Protein 3ENU (pdb70)

Sequence (114 aa):
TIEVPVLTFVPVQVSAELENRGCWVKFFDKKNFQGDSLFLSGPATLPRLIGPFGYDWENKVRSVKVGPRANLTIFDNHNYRDEDKFLDAGANVANLSKEMGFFDNFRSMVLNCI

Structure (mmCIF, N/CA/C/O backbone):
data_3ENU
#
_entry.id   3ENU
#
_cell.length_a   46.257
_cell.length_b   80.903
_cell.length_c   32.137
_cell.angle_alpha   90.000
_cell.angle_beta   90.000
_cell.angle_gamma   90.000
#
_symmetry.space_group_name_H-M   'P 21 21 2'
#
loop_
_entity.id
_entity.type
_entity.pdbx_description
1 polymer 'Putative uncharacterized protein'
2 water water
#
loop_
_atom_site.group_PDB
_atom_site.id
_atom_site.type_symbol
_atom_site.label_atom_id
_atom_site.label_alt_id
_atom_site.label_comp_id
_atom_site.label_asym_id
_atom_site.label_entity_id
_atom_site.label_seq_id
_atom_site.pdbx_PDB_ins_code
_atom_site.Cartn_x
_atom_site.Cartn_y
_atom_site.Cartn_z
_atom_site.occupancy
_atom_site.B_iso_or_equiv
_atom_site.auth_seq_id
_atom_site.auth_comp_id
_atom_site.auth_asym_id
_atom_site.auth_atom_id
_atom_site.pdbx_PDB_model_num
ATOM 1 N N . THR A 1 1 ? -14.614 30.251 12.586 1.00 36.73 27 THR A N 1
ATOM 2 C CA . THR A 1 1 ? -14.871 31.221 11.481 1.00 36.45 27 THR A CA 1
ATOM 3 C C . THR A 1 1 ? -13.689 31.304 10.518 1.00 34.54 27 THR A C 1
ATOM 4 O O . THR A 1 1 ? -12.541 31.476 10.936 1.00 34.82 27 THR A O 1
ATOM 8 N N . ILE A 1 2 ? -13.981 31.175 9.229 1.00 31.44 28 ILE A N 1
ATOM 9 C CA . ILE A 1 2 ? -12.961 31.246 8.191 1.00 27.81 28 ILE A CA 1
ATOM 10 C C . ILE A 1 2 ? -13.509 32.065 7.024 1.00 25.60 28 ILE A C 1
ATOM 11 O O . ILE A 1 2 ? -14.583 31.774 6.497 1.00 26.13 28 ILE A O 1
ATOM 16 N N . GLU A 1 3 ? -12.769 33.093 6.625 1.00 21.48 29 GLU A N 1
ATOM 17 C CA . GLU A 1 3 ? -13.204 33.960 5.538 1.00 18.26 29 GLU A CA 1
ATOM 18 C C . GLU A 1 3 ? -12.085 34.207 4.532 1.00 14.71 29 GLU A C 1
ATOM 19 O O . GLU A 1 3 ? -10.966 33.727 4.704 1.00 12.08 29 GLU A O 1
ATOM 25 N N . VAL A 1 4 ? -12.397 34.951 3.476 1.00 10.98 30 VAL A N 1
ATOM 26 C CA . VAL A 1 4 ? -11.398 35.271 2.466 1.00 10.05 30 VAL A CA 1
ATOM 27 C C . VAL A 1 4 ? -10.385 36.191 3.141 1.00 8.73 30 VAL A C 1
ATOM 28 O O . VAL A 1 4 ? -10.763 37.153 3.811 1.00 10.18 30 VAL A O 1
ATOM 32 N N . PRO A 1 5 ? -9.085 35.900 2.986 1.00 8.42 31 PRO A N 1
ATOM 33 C CA . PRO A 1 5 ? -8.040 36.722 3.602 1.00 8.00 31 PRO A CA 1
ATOM 34 C C . PRO A 1 5 ? -7.822 38.074 2.926 1.00 7.58 31 PRO A C 1
ATOM 35 O O . PRO A 1 5 ? -8.352 38.335 1.848 1.00 7.68 31 PRO A O 1
ATOM 39 N N . VAL A 1 6 ? -7.031 38.921 3.578 1.00 4.95 32 VAL A N 1
ATOM 40 C CA . VAL A 1 6 ? -6.715 40.259 3.077 1.00 6.16 32 VAL A CA 1
ATOM 41 C C . VAL A 1 6 ? -5.261 40.304 2.622 1.00 5.47 32 VAL A C 1
ATOM 42 O O . VAL A 1 6 ? -4.366 39.936 3.380 1.00 6.34 32 VAL A O 1
ATOM 46 N N . LEU A 1 7 ? -5.024 40.753 1.390 1.00 5.08 33 LEU A N 1
ATOM 47 C CA . LEU A 1 7 ? -3.658 40.831 0.875 1.00 5.56 33 LEU A CA 1
ATOM 48 C C . LEU A 1 7 ? -2.973 42.018 1.533 1.00 6.07 33 LEU A C 1
ATOM 49 O O . LEU A 1 7 ? -3.488 43.134 1.501 1.00 3.85 33 LEU A O 1
ATOM 54 N N . THR A 1 8 ? -1.810 41.779 2.131 1.00 6.26 34 THR A N 1
ATOM 55 C CA . THR A 1 8 ? -1.096 42.844 2.822 1.00 8.43 34 THR A CA 1
ATOM 56 C C . THR A 1 8 ? 0.415 42.703 2.757 1.00 9.35 34 THR A C 1
ATOM 57 O O . THR A 1 8 ? 0.947 41.599 2.646 1.00 12.67 34 THR A O 1
ATOM 61 N N . PHE A 1 9 ? 1.101 43.834 2.839 1.00 6.71 35 PHE A N 1
ATOM 62 C CA . PHE A 1 9 ? 2.555 43.842 2.888 1.00 6.15 35 PHE A CA 1
ATOM 63 C C . PHE A 1 9 ? 2.810 44.162 4.355 1.00 7.57 35 PHE A C 1
ATOM 64 O O . PHE A 1 9 ? 2.292 45.156 4.862 1.00 6.94 35 PHE A O 1
ATOM 72 N N . VAL A 1 10 ? 3.576 43.322 5.042 1.00 6.30 36 VAL A N 1
ATOM 73 C CA . VAL A 1 10 ? 3.860 43.564 6.453 1.00 6.45 36 VAL A CA 1
ATOM 74 C C . VAL A 1 10 ? 5.355 43.528 6.727 1.00 5.96 36 VAL A C 1
ATOM 75 O O . VAL A 1 10 ? 6.124 42.953 5.955 1.00 6.59 36 VAL A O 1
ATOM 79 N N . PRO A 1 11 ? 5.792 44.160 7.826 1.00 6.64 37 PRO A N 1
ATOM 80 C CA . PRO A 1 11 ? 7.220 44.159 8.155 1.00 7.56 37 PRO A CA 1
ATOM 81 C C . PRO A 1 11 ? 7.660 42.729 8.442 1.00 7.20 37 PRO A C 1
ATOM 82 O O . PRO A 1 11 ? 6.850 41.900 8.857 1.00 7.00 37 PRO A O 1
ATOM 86 N N . VAL A 1 12 ? 8.938 42.442 8.225 1.00 6.67 38 VAL A N 1
ATOM 87 C CA . VAL A 1 12 ? 9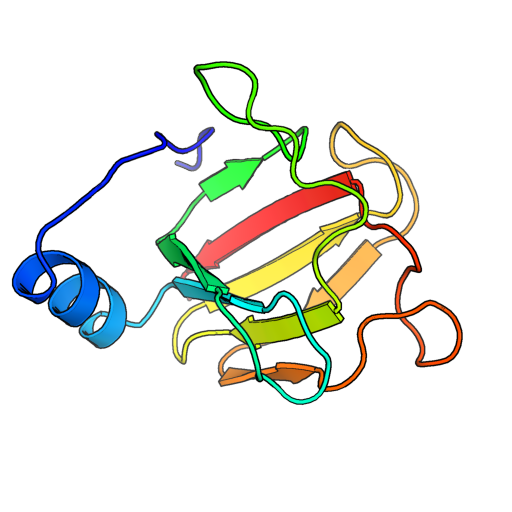.456 41.103 8.467 1.00 8.45 38 VAL A CA 1
ATOM 88 C C . VAL A 1 12 ? 9.191 40.635 9.896 1.00 8.35 38 VAL A C 1
ATOM 89 O O . VAL A 1 12 ? 9.024 39.440 10.136 1.00 9.25 38 VAL A O 1
ATOM 93 N N . GLN A 1 13 ? 9.145 41.571 10.842 1.00 9.37 39 GLN A N 1
ATOM 94 C CA . GLN A 1 13 ? 8.894 41.218 12.240 1.00 10.23 39 GLN A CA 1
ATOM 95 C C . GLN A 1 13 ? 7.501 40.620 12.400 1.00 11.06 39 GLN A C 1
ATOM 96 O O . GLN A 1 13 ? 7.294 39.692 13.187 1.00 10.42 39 GLN A O 1
ATOM 102 N N . VAL A 1 14 ? 6.545 41.161 11.651 1.00 9.32 40 VAL A N 1
ATOM 103 C CA . VAL A 1 14 ? 5.168 40.688 11.706 1.00 8.43 40 VAL A CA 1
ATOM 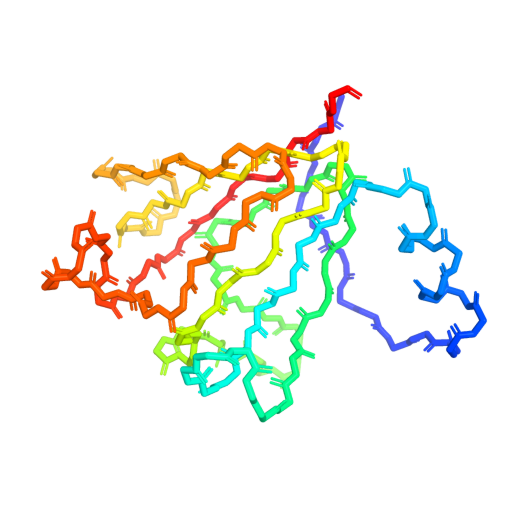104 C C . VAL A 1 14 ? 4.998 39.328 11.034 1.00 8.90 40 VAL A C 1
ATOM 105 O O . VAL A 1 14 ? 4.359 38.437 11.595 1.00 9.02 40 VAL A O 1
ATOM 109 N N . SER A 1 15 ? 5.562 39.161 9.838 1.00 8.30 41 SER A N 1
ATOM 110 C CA . SER A 1 15 ? 5.442 37.881 9.146 1.00 8.41 41 SER A CA 1
ATOM 111 C C . SER A 1 15 ? 6.210 36.801 9.905 1.00 8.04 41 SER A C 1
ATOM 112 O O . SER A 1 15 ? 5.799 35.642 9.928 1.00 7.17 41 SER A O 1
ATOM 115 N N . ALA A 1 16 ? 7.316 37.182 10.541 1.00 7.68 42 ALA A N 1
ATOM 116 C CA . ALA A 1 16 ? 8.108 36.224 11.310 1.00 7.14 42 ALA A CA 1
ATOM 117 C C . ALA A 1 16 ? 7.292 35.705 12.495 1.00 7.54 42 ALA A C 1
ATOM 118 O O . ALA A 1 16 ? 7.384 34.532 12.852 1.00 8.04 42 ALA A O 1
ATOM 120 N N . GLU A 1 17 ? 6.498 36.584 13.104 1.00 6.30 43 GLU A N 1
ATOM 121 C CA . GLU A 1 17 ? 5.672 36.198 14.246 1.00 7.09 43 GLU A CA 1
ATOM 122 C C . GLU A 1 17 ? 4.509 35.323 13.785 1.00 6.66 43 GLU A C 1
ATOM 123 O O . GLU A 1 17 ? 4.132 34.368 14.469 1.00 5.85 43 GLU A O 1
ATOM 129 N N . LEU A 1 18 ? 3.936 35.640 12.627 1.00 6.23 44 LEU A N 1
ATOM 130 C CA . LEU A 1 18 ? 2.841 34.823 12.123 1.00 6.90 44 LEU A CA 1
ATOM 131 C C . LEU A 1 18 ? 3.423 33.452 11.791 1.00 6.40 44 LEU A C 1
ATOM 132 O O . LEU A 1 18 ? 2.756 32.432 11.947 1.00 5.62 44 LEU A O 1
ATOM 137 N N . GLU A 1 19 ? 4.677 33.429 11.345 1.00 7.01 45 GLU A N 1
ATOM 138 C CA . GLU A 1 19 ? 5.324 32.161 11.018 1.00 8.80 45 GLU A CA 1
ATOM 139 C C . GLU A 1 19 ? 5.547 31.359 12.302 1.00 8.33 45 GLU A C 1
ATOM 140 O O . GLU A 1 19 ? 5.317 30.146 12.343 1.00 7.95 45 GLU A O 1
ATOM 146 N N . ASN A 1 20 ? 5.984 32.044 13.355 1.00 7.44 46 ASN A N 1
ATOM 147 C CA . ASN A 1 20 ? 6.225 31.388 14.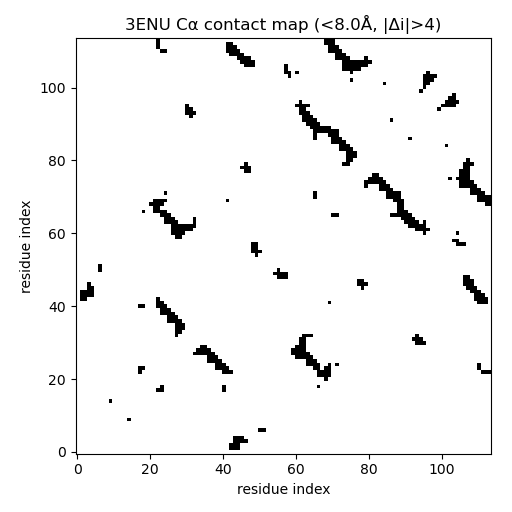634 1.00 7.73 46 ASN A CA 1
ATOM 148 C C . ASN A 1 20 ? 4.942 30.751 15.171 1.00 6.67 46 ASN A C 1
ATOM 149 O O . ASN A 1 20 ? 4.979 29.664 15.752 1.00 7.35 46 ASN A O 1
ATOM 154 N N . ARG A 1 21 ? 3.811 31.428 14.975 1.00 5.68 47 ARG A N 1
ATOM 155 C CA . ARG A 1 21 ? 2.528 30.912 15.452 1.00 6.90 47 ARG A CA 1
ATOM 156 C C . ARG A 1 21 ? 2.192 29.578 14.787 1.00 8.09 47 ARG A C 1
ATOM 157 O O . ARG A 1 21 ? 1.424 28.785 15.328 1.00 9.46 47 ARG A O 1
ATOM 165 N N . GLY A 1 22 ? 2.755 29.346 13.606 1.00 7.54 48 GLY A N 1
ATOM 166 C CA . GLY A 1 22 ? 2.576 28.068 12.938 1.00 6.70 48 GLY A CA 1
ATOM 167 C C . GLY A 1 22 ? 1.443 27.762 11.981 1.00 7.61 48 GLY A C 1
ATOM 168 O O . GLY A 1 22 ? 1.499 26.732 11.303 1.00 5.60 48 GLY A O 1
ATOM 169 N N . CYS A 1 23 ? 0.415 28.600 11.914 1.00 6.48 49 CYS A N 1
ATOM 170 C CA . CYS A 1 23 ? -0.671 28.315 10.984 1.00 5.82 49 CYS A CA 1
ATOM 171 C C . CYS A 1 23 ? -0.437 29.097 9.702 1.00 7.15 49 CYS A C 1
ATOM 172 O O . CYS A 1 23 ? -0.956 30.203 9.530 1.00 7.72 49 CYS A O 1
ATOM 175 N N . TRP A 1 24 ? 0.349 28.518 8.801 1.00 6.32 50 TRP A N 1
ATOM 176 C CA . TRP A 1 24 ? 0.671 29.189 7.550 1.00 6.66 50 TRP A CA 1
ATOM 177 C C . TRP A 1 24 ? 1.034 28.230 6.430 1.00 6.45 50 TRP A C 1
ATOM 178 O O . TRP A 1 24 ? 1.173 27.025 6.637 1.00 5.13 50 TRP A O 1
ATOM 189 N N . VAL A 1 25 ? 1.178 28.796 5.237 1.00 6.37 51 VAL A N 1
ATOM 190 C CA . VAL A 1 25 ? 1.591 28.053 4.056 1.00 6.51 51 VAL A CA 1
ATOM 191 C C . VAL A 1 25 ? 2.417 29.014 3.220 1.00 6.05 51 VAL A C 1
ATOM 192 O O . VAL A 1 25 ? 2.157 30.218 3.207 1.00 7.21 51 VAL A O 1
ATOM 196 N N . LYS A 1 26 ? 3.434 28.484 2.553 1.00 5.29 52 LYS A N 1
ATOM 197 C CA . LYS A 1 26 ? 4.274 29.292 1.683 1.00 4.85 52 LYS A CA 1
ATOM 198 C C . LYS A 1 26 ? 4.208 28.683 0.294 1.00 5.51 52 LYS A C 1
ATOM 199 O O . LYS A 1 26 ? 4.399 27.477 0.129 1.00 5.00 52 LYS A O 1
ATOM 205 N N . PHE A 1 27 ? 3.910 29.516 -0.697 1.00 5.20 53 PHE A N 1
ATOM 206 C CA . PHE A 1 27 ? 3.818 29.065 -2.079 1.00 5.06 53 PHE A CA 1
ATOM 207 C C . PHE A 1 27 ? 5.024 29.624 -2.823 1.00 5.26 53 PHE A C 1
ATOM 208 O O . PHE A 1 27 ? 5.221 30.836 -2.869 1.00 6.09 53 PHE A O 1
ATOM 216 N N . PHE A 1 28 ? 5.834 28.740 -3.393 1.00 7.16 54 PHE A N 1
ATOM 217 C CA . PHE A 1 28 ? 7.027 29.167 -4.108 1.00 6.02 54 PHE A CA 1
ATOM 218 C C . PHE A 1 28 ? 6.862 29.185 -5.613 1.00 7.60 54 PHE A C 1
ATOM 219 O O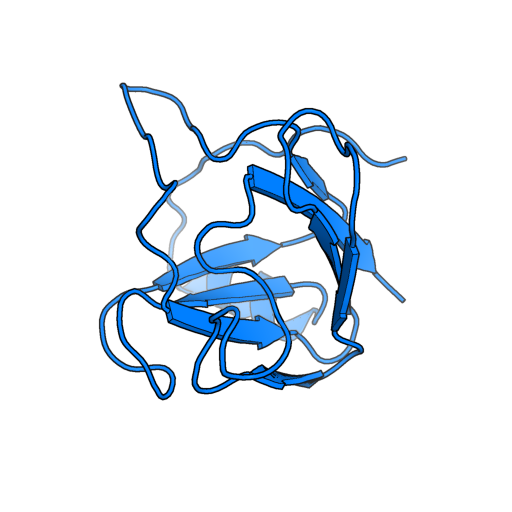 . PHE A 1 28 ? 6.164 28.352 -6.191 1.00 6.53 54 PHE A O 1
ATOM 227 N N . ASP A 1 29 ? 7.541 30.141 -6.232 1.00 8.12 55 ASP A N 1
ATOM 228 C CA . ASP A 1 29 ? 7.509 30.346 -7.668 1.00 9.93 55 ASP A CA 1
ATOM 229 C C . ASP A 1 29 ? 8.267 29.264 -8.439 1.00 9.91 55 ASP A C 1
ATOM 230 O O . ASP A 1 29 ? 7.966 28.997 -9.598 1.00 9.95 55 ASP A O 1
ATOM 235 N N . LYS A 1 30 ? 9.245 28.635 -7.795 1.00 8.44 56 LYS A N 1
ATOM 236 C CA . LYS A 1 30 ? 10.027 27.594 -8.454 1.00 9.60 56 LYS A CA 1
ATOM 237 C C . LYS A 1 30 ? 9.960 26.288 -7.677 1.00 8.80 56 LYS A C 1
ATOM 238 O O . LYS A 1 30 ? 9.545 26.265 -6.520 1.00 7.98 56 LYS A O 1
ATOM 244 N N . LYS A 1 31 ? 10.361 25.196 -8.317 1.00 7.42 57 LYS A N 1
ATOM 245 C CA . LYS A 1 31 ? 10.353 23.898 -7.655 1.00 8.31 57 LYS A CA 1
ATOM 246 C C . LYS A 1 31 ? 11.383 23.871 -6.528 1.00 7.66 57 LYS A C 1
ATOM 247 O O . LYS A 1 31 ? 12.287 24.709 -6.470 1.00 7.42 57 LYS A O 1
ATOM 253 N N . ASN A 1 32 ? 11.228 22.909 -5.627 1.00 7.36 58 ASN A N 1
ATOM 254 C CA . ASN A 1 32 ? 12.136 22.741 -4.500 1.00 8.48 58 ASN A CA 1
ATOM 255 C C . ASN A 1 32 ? 12.268 23.943 -3.573 1.00 6.78 58 ASN A C 1
ATOM 256 O O . ASN A 1 32 ? 13.336 24.200 -3.014 1.00 7.54 58 ASN A O 1
ATOM 261 N N . PHE A 1 33 ? 11.170 24.671 -3.412 1.00 6.90 59 PHE A N 1
ATOM 262 C CA . PHE A 1 33 ? 11.122 25.816 -2.511 1.00 6.40 59 PHE A CA 1
ATOM 263 C C . PHE A 1 33 ? 12.122 26.920 -2.822 1.00 7.88 59 PHE A C 1
ATOM 264 O O . PHE A 1 33 ? 12.612 27.606 -1.921 1.00 8.44 59 PHE A O 1
ATOM 272 N N . GLN A 1 34 ? 12.412 27.091 -4.107 1.00 7.53 60 GLN A N 1
ATOM 273 C CA . GLN A 1 34 ? 13.333 28.125 -4.552 1.00 10.10 60 GLN A CA 1
ATOM 274 C C . GLN A 1 34 ? 12.533 29.292 -5.117 1.00 11.08 60 GLN A C 1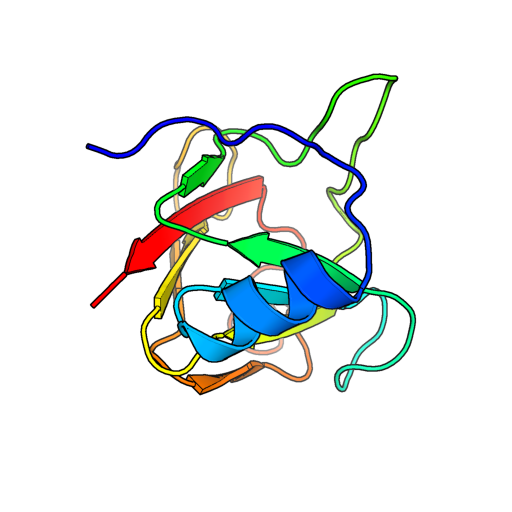
ATOM 275 O O . GLN A 1 34 ? 11.321 29.188 -5.304 1.00 11.10 60 GLN A O 1
ATOM 281 N N . GLY A 1 35 ? 13.212 30.401 -5.386 1.00 11.80 61 GLY A N 1
ATOM 282 C CA . GLY A 1 35 ? 12.532 31.565 -5.926 1.00 13.10 61 GLY A CA 1
ATOM 283 C C . GLY A 1 35 ? 11.784 32.313 -4.841 1.00 13.31 61 GLY A C 1
ATOM 284 O O . GLY A 1 35 ? 11.934 32.003 -3.660 1.00 13.43 61 GLY A O 1
ATOM 285 N N . ASP A 1 36 ? 10.978 33.297 -5.230 1.00 13.35 62 ASP A N 1
ATOM 286 C CA . ASP A 1 36 ? 10.220 34.074 -4.255 1.00 13.58 62 ASP A CA 1
ATOM 287 C C . ASP A 1 36 ? 8.984 33.304 -3.811 1.00 10.82 62 ASP A C 1
ATOM 288 O O . ASP A 1 36 ? 8.602 32.322 -4.443 1.00 11.97 62 ASP A O 1
ATOM 293 N N . SER A 1 37 ? 8.363 33.734 -2.719 1.00 11.08 63 SER A N 1
ATOM 294 C CA . SER A 1 37 ? 7.185 33.031 -2.226 1.00 8.05 63 SER A CA 1
ATOM 295 C C . SER A 1 37 ? 6.117 33.940 -1.643 1.00 7.79 63 SER A C 1
ATOM 296 O O . SER A 1 37 ? 6.414 35.023 -1.132 1.00 8.06 63 SER A O 1
ATOM 299 N N . LEU A 1 38 ? 4.871 33.486 -1.741 1.00 6.21 64 LEU A N 1
ATOM 300 C CA . LEU A 1 38 ? 3.724 34.200 -1.193 1.00 5.98 64 LEU A CA 1
ATOM 301 C C . LEU A 1 38 ? 3.460 33.528 0.145 1.00 6.58 64 LEU A C 1
ATOM 302 O O . LEU A 1 38 ? 3.454 32.296 0.236 1.00 5.97 64 LEU A O 1
ATOM 307 N N . PHE A 1 39 ? 3.246 34.334 1.178 1.00 5.88 65 PHE A N 1
ATOM 308 C CA . PHE A 1 39 ? 3.006 33.821 2.520 1.00 7.27 65 PHE A CA 1
ATOM 309 C C . PHE A 1 39 ? 1.551 34.027 2.907 1.00 6.35 65 PHE A C 1
ATOM 310 O O . PHE A 1 39 ? 0.996 35.110 2.704 1.00 6.63 65 PHE A O 1
ATOM 318 N N . LEU A 1 40 ? 0.927 32.979 3.439 1.00 5.97 66 LEU A N 1
ATOM 319 C CA . LEU A 1 40 ? -0.461 33.064 3.870 1.00 5.74 66 LEU A CA 1
ATOM 320 C C . LEU A 1 40 ? -0.587 32.521 5.284 1.00 6.77 66 LEU A C 1
ATOM 321 O O . LEU A 1 40 ? -0.081 31.441 5.586 1.00 8.00 66 LEU A O 1
ATOM 326 N N . SER A 1 41 ? -1.252 33.281 6.148 1.00 6.46 67 SER A N 1
ATOM 327 C CA . SER A 1 41 ? -1.462 32.870 7.530 1.00 6.57 67 SER A CA 1
ATOM 328 C C . SER A 1 41 ? -2.954 32.576 7.664 1.00 6.74 67 SER A C 1
ATOM 329 O O . SER A 1 41 ? -3.782 33.282 7.083 1.00 5.67 67 SER A O 1
ATOM 332 N N . GLY A 1 42 ? -3.301 31.546 8.430 1.00 6.86 68 GLY A N 1
ATOM 333 C CA . GLY A 1 42 ? -4.700 31.182 8.548 1.00 8.09 68 GLY A CA 1
ATOM 334 C C . GLY A 1 42 ? -5.417 31.404 9.864 1.00 8.92 68 GLY A C 1
ATOM 335 O O . GLY A 1 42 ? -4.864 31.982 10.802 1.00 7.59 68 GLY A O 1
ATOM 336 N N . PRO A 1 43 ? -6.668 30.926 9.961 1.00 8.72 69 PRO A N 1
ATOM 337 C CA . PRO A 1 43 ? -7.354 30.217 8.875 1.00 8.99 69 PRO A CA 1
ATOM 338 C C . PRO A 1 43 ? -7.786 31.155 7.756 1.00 9.57 69 PRO A C 1
ATOM 339 O O . PRO A 1 43 ? -7.994 32.346 7.982 1.00 9.87 69 PRO A O 1
ATOM 343 N N . ALA A 1 44 ? -7.922 30.618 6.548 1.00 8.54 70 ALA A N 1
ATOM 344 C CA . ALA A 1 44 ? -8.329 31.430 5.411 1.00 8.78 70 ALA A CA 1
ATOM 345 C C . ALA A 1 44 ? -8.842 30.568 4.272 1.00 8.39 70 ALA A C 1
ATOM 346 O O . ALA A 1 44 ? -8.431 29.420 4.111 1.00 9.61 70 ALA A O 1
ATOM 348 N N . THR A 1 45 ? -9.742 31.130 3.476 1.00 8.18 71 THR A N 1
ATOM 349 C CA . THR A 1 45 ? -10.292 30.402 2.347 1.00 8.47 71 THR A CA 1
ATOM 350 C C . THR A 1 45 ? -10.263 31.311 1.119 1.00 8.30 71 THR A C 1
ATOM 351 O O . THR A 1 45 ? -10.642 32.479 1.195 1.00 7.58 71 THR A O 1
ATOM 355 N N . LEU A 1 46 ? -9.782 30.773 0.001 1.00 7.09 72 LEU A N 1
ATOM 356 C CA . LEU A 1 46 ? -9.679 31.524 -1.249 1.00 6.92 72 LEU A CA 1
ATOM 357 C C . LEU A 1 46 ? -10.367 30.799 -2.401 1.00 6.84 72 LEU A C 1
ATOM 358 O O . LEU A 1 46 ? -9.910 29.742 -2.839 1.00 5.79 72 LEU A O 1
ATOM 363 N N . PRO A 1 47 ? -11.476 31.363 -2.908 1.00 7.39 73 PRO A N 1
ATOM 364 C CA . PRO A 1 47 ? -12.238 30.778 -4.017 1.00 7.91 73 PRO A CA 1
ATOM 365 C C . PRO A 1 47 ? -11.551 30.980 -5.368 1.00 7.41 73 PRO A C 1
ATOM 366 O O . PRO A 1 47 ? -11.884 30.316 -6.351 1.00 6.68 73 PRO A O 1
ATOM 370 N N . ARG A 1 48 ? -10.603 31.914 -5.402 1.00 8.68 74 ARG A N 1
ATOM 371 C CA . ARG A 1 48 ? -9.825 32.222 -6.601 1.00 8.53 74 ARG A CA 1
ATOM 372 C C . ARG A 1 48 ? -8.447 32.710 -6.172 1.00 8.00 74 ARG A C 1
ATOM 373 O O . ARG A 1 48 ? -8.310 33.386 -5.153 1.00 6.41 74 ARG A O 1
ATOM 381 N N . LEU A 1 49 ? -7.430 32.364 -6.953 1.00 6.17 75 LEU A N 1
ATOM 382 C CA . LEU A 1 49 ? -6.063 32.767 -6.653 1.00 6.26 75 LEU A CA 1
ATOM 383 C C . LEU A 1 49 ? -5.796 34.165 -7.207 1.00 6.57 75 LEU A C 1
ATOM 384 O O . LEU A 1 49 ? -5.030 34.336 -8.156 1.00 6.23 75 LEU A O 1
ATOM 389 N N . ILE A 1 50 ? -6.432 35.164 -6.604 1.00 6.09 76 ILE A N 1
ATOM 390 C CA . ILE A 1 50 ? -6.277 36.541 -7.049 1.00 5.72 76 ILE A CA 1
ATOM 391 C C . ILE A 1 50 ? -6.092 37.479 -5.865 1.00 6.31 76 ILE A C 1
ATOM 392 O O . ILE A 1 50 ? -6.145 37.058 -4.709 1.00 7.34 76 ILE A O 1
ATOM 397 N N . GLY A 1 51 ? -5.879 38.754 -6.166 1.00 4.60 77 GLY A N 1
ATOM 398 C CA . GLY A 1 51 ? -5.694 39.743 -5.124 1.00 5.33 77 GLY A CA 1
ATOM 399 C C . GLY A 1 51 ? -5.929 41.135 -5.671 1.00 5.81 77 GLY A C 1
ATOM 400 O O . GLY A 1 51 ? -6.072 41.304 -6.880 1.00 3.57 77 GLY A O 1
ATOM 401 N N . PRO A 1 52 ? -5.973 42.160 -4.809 1.00 6.80 78 PRO A N 1
ATOM 402 C CA . PRO A 1 52 ? -6.199 43.526 -5.288 1.00 6.65 78 PRO A CA 1
ATOM 403 C C . PRO A 1 52 ? -5.108 44.031 -6.229 1.00 8.01 78 PRO A C 1
ATOM 404 O O . PRO A 1 52 ? -4.007 43.477 -6.287 1.00 5.99 78 PRO A O 1
ATOM 408 N N . PHE A 1 53 ? -5.423 45.087 -6.969 1.00 7.41 79 PHE A N 1
ATOM 409 C CA . PHE A 1 53 ? -4.471 45.667 -7.905 1.00 8.77 79 PHE A CA 1
ATOM 410 C C . PHE A 1 53 ? -4.063 44.738 -9.033 1.00 7.98 79 PHE A C 1
ATOM 411 O O . PHE A 1 53 ? -2.917 44.779 -9.482 1.00 8.97 79 PHE A O 1
ATOM 419 N N . GLY A 1 54 ? -4.994 43.898 -9.475 1.00 7.16 80 GLY A N 1
ATOM 420 C CA . GLY A 1 54 ? -4.722 42.993 -10.581 1.00 6.86 80 GLY A CA 1
ATOM 421 C C . GLY A 1 54 ? -3.861 41.772 -10.317 1.00 6.74 80 GLY A C 1
ATOM 422 O O . GLY A 1 54 ? -3.322 41.182 -11.251 1.00 6.87 80 GLY A O 1
ATOM 423 N N . TYR A 1 55 ? -3.727 41.384 -9.056 1.00 6.09 81 TYR A N 1
ATOM 424 C CA . TYR A 1 55 ? -2.922 40.220 -8.709 1.00 4.49 81 TYR A CA 1
ATOM 425 C C . TYR A 1 55 ? -3.651 38.969 -9.171 1.00 5.39 81 TYR A C 1
ATOM 426 O O . TYR A 1 55 ? -4.810 38.752 -8.814 1.00 6.06 81 TYR A O 1
ATOM 435 N N . ASP A 1 56 ? -2.976 38.161 -9.980 1.00 6.81 82 ASP A N 1
ATOM 436 C CA . ASP A 1 56 ? -3.534 36.904 -10.464 1.00 6.98 82 ASP A CA 1
ATOM 437 C C . ASP A 1 56 ? -2.379 35.922 -10.352 1.00 6.38 82 ASP A C 1
ATOM 438 O O . ASP A 1 56 ? -1.437 35.976 -11.146 1.00 7.26 82 ASP A O 1
ATOM 443 N N . TRP A 1 57 ? -2.435 35.044 -9.358 1.00 6.03 83 TRP A N 1
ATOM 444 C CA . TRP A 1 57 ? -1.354 34.094 -9.176 1.00 5.30 83 TRP A CA 1
ATOM 445 C C . TRP A 1 57 ? -1.666 32.639 -9.498 1.00 6.98 83 TRP A C 1
ATOM 446 O O . TRP A 1 57 ? -1.144 31.725 -8.858 1.00 6.79 83 TRP A O 1
ATOM 457 N N . GLU A 1 58 ? -2.529 32.425 -10.487 1.00 7.32 84 GLU A N 1
ATOM 458 C CA . GLU A 1 58 ? -2.808 31.071 -10.946 1.00 6.71 84 GLU A CA 1
ATOM 459 C C . GLU A 1 58 ? -1.590 30.799 -11.827 1.00 6.93 84 GLU A C 1
ATOM 460 O O . GLU A 1 58 ? -0.906 31.740 -12.231 1.00 8.40 84 GLU A O 1
ATOM 466 N N . ASN A 1 59 ? -1.312 29.531 -12.118 1.00 6.78 85 ASN A N 1
ATOM 467 C CA . ASN A 1 59 ? -0.180 29.166 -12.973 1.00 7.16 85 ASN A CA 1
ATOM 468 C C . ASN A 1 59 ? 1.183 29.661 -12.487 1.00 7.65 85 ASN A C 1
ATOM 469 O O . ASN A 1 59 ? 2.100 29.857 -13.291 1.00 6.15 85 ASN A O 1
ATOM 474 N N . LYS A 1 60 ? 1.333 29.851 -11.179 1.00 6.63 86 LYS A N 1
ATOM 475 C CA . LYS A 1 60 ? 2.602 30.329 -10.641 1.00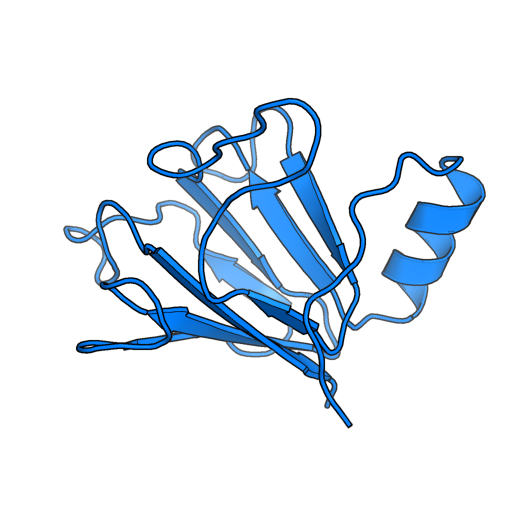 6.63 86 LYS A CA 1
ATOM 476 C C . LYS A 1 60 ? 3.248 29.404 -9.610 1.00 7.50 86 LYS A C 1
ATOM 477 O O . LYS A 1 60 ? 4.462 29.220 -9.614 1.00 7.57 86 LYS A O 1
ATOM 483 N N . VAL A 1 61 ? 2.441 28.823 -8.729 1.00 6.52 87 VAL A N 1
ATOM 484 C CA . VAL A 1 61 ? 2.968 27.959 -7.673 1.00 4.94 87 VAL A CA 1
ATOM 485 C C . VAL A 1 61 ? 3.560 26.635 -8.160 1.00 5.99 87 VAL A C 1
ATOM 486 O O . VAL A 1 61 ? 2.875 25.831 -8.790 1.00 7.86 87 VAL A O 1
ATOM 490 N N . ARG A 1 62 ? 4.835 26.411 -7.846 1.00 6.84 88 ARG A N 1
ATOM 491 C CA . ARG A 1 62 ? 5.527 25.190 -8.253 1.00 7.81 88 ARG A CA 1
ATOM 492 C C . ARG A 1 62 ? 5.933 24.296 -7.074 1.00 6.26 88 ARG A C 1
ATOM 493 O O . ARG A 1 62 ? 6.216 23.116 -7.262 1.00 6.19 88 ARG A O 1
ATOM 501 N N . SER A 1 63 ? 5.978 24.860 -5.868 1.00 6.79 89 SER A N 1
ATOM 502 C CA . SER A 1 63 ? 6.310 24.083 -4.672 1.00 5.51 89 SER A CA 1
ATOM 503 C C . SER A 1 63 ? 5.582 24.681 -3.468 1.00 5.91 89 SER A C 1
ATOM 504 O O . SER A 1 63 ? 5.285 25.874 -3.445 1.00 6.79 89 SER A O 1
ATOM 507 N N . VAL A 1 64 ? 5.288 23.851 -2.472 1.00 5.54 90 VAL A N 1
ATOM 508 C CA . VAL A 1 64 ? 4.531 24.308 -1.306 1.00 6.09 90 VAL A CA 1
ATOM 509 C C . VAL A 1 64 ? 5.081 23.831 0.033 1.00 5.73 90 VAL A C 1
ATOM 510 O O . VAL A 1 64 ? 5.532 22.696 0.159 1.00 4.84 90 VAL A O 1
ATOM 514 N N . LYS A 1 65 ? 5.036 24.710 1.030 1.00 4.35 91 LYS A N 1
ATOM 515 C CA . LYS A 1 65 ? 5.465 24.375 2.383 1.00 6.70 91 LYS A CA 1
ATOM 516 C C . LYS A 1 65 ? 4.292 24.704 3.304 1.00 7.13 91 LYS A C 1
ATOM 517 O O . LYS A 1 65 ? 3.737 25.800 3.236 1.00 8.22 91 LYS A O 1
ATOM 523 N N . VAL A 1 66 ? 3.909 23.752 4.151 1.00 7.33 92 VAL A N 1
ATOM 524 C CA . VAL A 1 66 ? 2.809 23.957 5.091 1.00 7.46 92 VAL A CA 1
ATOM 525 C C . VAL A 1 66 ? 3.368 24.072 6.508 1.00 8.07 92 VAL A C 1
ATOM 526 O O . VAL A 1 66 ? 4.267 23.321 6.889 1.00 8.04 92 VAL A O 1
ATOM 530 N N . GLY A 1 67 ? 2.836 25.023 7.274 1.00 6.04 93 GLY A N 1
ATOM 531 C CA . GLY A 1 67 ? 3.291 25.240 8.636 1.00 6.90 93 GLY A CA 1
ATOM 532 C C . GLY A 1 67 ? 2.987 24.090 9.578 1.00 6.59 93 GLY A C 1
ATOM 533 O O . GLY A 1 67 ? 2.137 23.257 9.282 1.00 5.83 93 GLY A O 1
ATOM 534 N N . PRO A 1 68 ? 3.660 24.034 10.738 1.00 6.57 94 PRO A N 1
ATOM 535 C CA . PRO A 1 68 ? 3.486 22.983 11.745 1.00 7.64 94 PRO A CA 1
ATOM 536 C C . PRO A 1 68 ? 2.099 22.893 12.379 1.00 7.84 94 PRO A C 1
ATOM 537 O O . PRO A 1 68 ? 1.754 21.872 12.976 1.00 7.67 94 PRO A O 1
ATOM 541 N N . ARG A 1 69 ? 1.308 23.955 12.268 1.00 6.42 95 ARG A N 1
ATOM 542 C CA . ARG A 1 69 ? -0.032 23.936 12.837 1.00 7.60 95 ARG A CA 1
ATOM 543 C C . ARG A 1 69 ? -1.114 24.307 11.832 1.00 7.19 95 ARG A C 1
ATOM 544 O O . ARG A 1 69 ? -2.116 24.940 12.172 1.00 8.18 95 ARG A O 1
ATOM 552 N N . ALA A 1 70 ? -0.910 23.891 10.588 1.00 7.80 96 ALA A N 1
ATOM 553 C CA . ALA A 1 70 ? -1.872 24.159 9.534 1.00 7.84 96 ALA A CA 1
ATOM 554 C C . ALA A 1 70 ? -2.128 22.914 8.692 1.00 8.91 96 ALA A C 1
ATOM 555 O O . ALA A 1 70 ? -1.344 21.966 8.701 1.00 7.28 96 ALA A O 1
ATOM 557 N N . ASN A 1 71 ? -3.252 22.934 7.985 1.00 9.48 97 ASN A N 1
ATOM 558 C CA . ASN A 1 71 ? -3.656 21.874 7.075 1.00 10.95 97 ASN A CA 1
ATOM 559 C C . ASN A 1 71 ? -4.069 22.624 5.822 1.00 9.93 97 ASN A C 1
ATOM 560 O O . ASN A 1 71 ? -4.749 23.646 5.910 1.00 11.54 97 ASN A O 1
ATOM 565 N N . LEU A 1 72 ? -3.662 22.125 4.662 1.00 8.81 98 LEU A N 1
ATOM 566 C CA . LEU A 1 72 ? -4.001 22.777 3.404 1.00 7.75 98 LEU A CA 1
ATOM 567 C C . LEU A 1 72 ? -4.704 21.845 2.432 1.00 6.17 98 LEU A C 1
ATOM 568 O O . LEU A 1 72 ? -4.251 20.725 2.199 1.00 5.60 98 LEU A O 1
ATOM 573 N N . THR A 1 73 ? -5.818 22.312 1.879 1.00 6.85 99 THR A N 1
ATOM 574 C CA . THR A 1 73 ? -6.542 21.550 0.873 1.00 5.80 99 THR A CA 1
ATOM 575 C C . THR A 1 73 ? -6.608 22.429 -0.370 1.00 5.80 99 THR A C 1
ATOM 576 O O . THR A 1 73 ? -7.057 23.575 -0.306 1.00 6.52 99 THR A O 1
ATOM 580 N N . ILE A 1 74 ? -6.138 21.908 -1.495 1.00 5.94 100 ILE A N 1
ATOM 581 C CA . ILE A 1 74 ? -6.192 22.665 -2.735 1.00 5.20 100 ILE A CA 1
ATOM 582 C C . ILE A 1 74 ? -7.192 21.981 -3.655 1.00 6.03 100 ILE A C 1
ATOM 583 O O . ILE A 1 74 ? -7.360 20.760 -3.601 1.00 5.56 100 ILE A O 1
ATOM 588 N N . PHE A 1 75 ? -7.878 22.772 -4.476 1.00 6.29 101 PHE A N 1
ATOM 589 C CA . PHE A 1 75 ? -8.860 22.228 -5.403 1.00 6.21 101 PHE A CA 1
ATOM 590 C C . PHE A 1 75 ? -8.447 22.503 -6.837 1.00 6.36 101 PHE A C 1
ATOM 591 O O . PHE A 1 75 ? -7.824 23.521 -7.131 1.00 7.05 101 PHE A O 1
ATOM 599 N N . ASP A 1 76 ? -8.811 21.587 -7.726 1.00 7.10 102 ASP A N 1
ATOM 600 C CA . ASP A 1 76 ? -8.466 21.687 -9.138 1.00 9.00 102 ASP A CA 1
ATOM 601 C C . ASP A 1 76 ? -9.166 22.848 -9.846 1.00 9.94 102 ASP A C 1
ATOM 602 O O . ASP A 1 76 ? -8.580 23.500 -10.712 1.00 10.34 102 ASP A O 1
ATOM 607 N N . ASN A 1 77 ? -10.416 23.105 -9.471 1.00 9.48 103 ASN A N 1
ATOM 608 C CA . ASN A 1 77 ? -11.217 24.165 -10.082 1.00 10.58 103 ASN A CA 1
ATOM 609 C C . ASN A 1 77 ? -11.415 25.311 -9.085 1.00 10.08 103 ASN A C 1
ATOM 610 O O . ASN A 1 77 ? -11.069 25.180 -7.914 1.00 10.11 103 ASN A O 1
ATOM 615 N N . HIS A 1 78 ? -11.963 26.435 -9.541 1.00 9.53 104 HIS A N 1
ATOM 616 C CA . HIS A 1 78 ? -12.187 27.562 -8.637 1.00 10.36 104 HIS A CA 1
ATOM 617 C C . HIS A 1 78 ? -13.461 27.335 -7.826 1.00 9.67 104 HIS A C 1
ATOM 618 O O . HIS A 1 78 ? -14.229 26.414 -8.106 1.00 10.07 104 HIS A O 1
ATOM 625 N N . ASN A 1 79 ? -13.667 28.171 -6.815 1.00 8.43 105 ASN A N 1
ATOM 626 C CA . ASN A 1 79 ? -14.829 28.070 -5.934 1.00 8.96 105 ASN A CA 1
ATOM 627 C C . ASN A 1 79 ? -14.926 26.711 -5.236 1.00 8.07 105 ASN A C 1
ATOM 628 O O . ASN A 1 79 ? -16.019 26.182 -5.023 1.00 5.62 105 ASN A O 1
ATOM 633 N N . TYR A 1 80 ? -13.767 26.162 -4.881 1.00 7.77 106 TYR A N 1
ATOM 634 C CA . TYR A 1 80 ? -13.671 24.888 -4.169 1.00 7.67 106 TYR A CA 1
ATOM 635 C C . TYR A 1 80 ? -14.355 23.744 -4.893 1.00 8.66 106 TYR A C 1
ATOM 636 O O . TYR A 1 80 ? -15.007 22.906 -4.267 1.00 9.03 106 TYR A O 1
ATOM 645 N N . ARG A 1 81 ? -14.188 23.689 -6.209 1.00 9.41 107 ARG A N 1
ATOM 646 C CA . ARG A 1 81 ? -14.831 22.650 -6.992 1.00 10.28 107 ARG A CA 1
ATOM 647 C C . ARG A 1 81 ? -13.937 21.533 -7.514 1.00 10.57 107 ARG A C 1
ATOM 648 O O . ARG A 1 81 ? -12.732 21.706 -7.715 1.00 9.04 107 ARG A O 1
ATOM 656 N N . ASP A 1 82 ? -14.570 20.382 -7.720 1.00 9.00 108 ASP A N 1
ATOM 657 C CA . ASP A 1 82 ? -13.942 19.184 -8.254 1.00 9.28 108 ASP A CA 1
ATOM 658 C C . ASP A 1 82 ? -12.879 18.495 -7.395 1.00 8.51 108 ASP A C 1
ATOM 659 O O . ASP A 1 82 ? -13.010 18.431 -6.173 1.00 9.40 108 ASP A O 1
ATOM 664 N N . GLU A 1 83 ? -11.837 17.962 -8.028 1.00 8.49 109 GLU A N 1
ATOM 665 C CA . GLU A 1 83 ? -10.794 17.237 -7.301 1.00 7.94 109 GLU A CA 1
ATOM 666 C C . GLU A 1 83 ? -10.032 18.038 -6.253 1.00 7.83 109 GLU A C 1
ATOM 667 O O . GLU A 1 83 ? -9.833 19.241 -6.395 1.00 6.67 109 GLU A O 1
ATOM 673 N N . ASP A 1 84 ? -9.600 17.351 -5.198 1.00 6.24 110 ASP A N 1
ATOM 674 C CA . ASP A 1 84 ? -8.857 17.999 -4.124 1.00 6.43 110 ASP A CA 1
ATOM 675 C C . ASP A 1 84 ? -7.589 17.234 -3.772 1.00 7.67 110 ASP A C 1
ATOM 676 O O . ASP A 1 84 ? -7.436 16.061 -4.117 1.00 6.49 110 ASP A O 1
ATOM 681 N N . LYS A 1 85 ? -6.688 17.916 -3.072 1.00 5.92 111 LYS A N 1
ATOM 682 C CA . LYS A 1 85 ? -5.439 17.331 -2.598 1.00 7.37 111 LYS A CA 1
ATOM 683 C C . LYS A 1 85 ? -5.243 17.894 -1.199 1.00 6.91 111 LYS A C 1
ATOM 684 O O . LYS A 1 85 ? -5.475 19.081 -0.959 1.00 6.17 111 LYS A O 1
ATOM 690 N N . PHE A 1 86 ? -4.823 17.036 -0.277 1.00 7.31 112 PHE A N 1
ATOM 691 C CA . PHE A 1 86 ? -4.626 17.437 1.110 1.00 8.03 112 PHE A CA 1
ATOM 692 C C . PHE A 1 86 ? -3.151 17.410 1.505 1.00 8.26 112 PHE A C 1
ATOM 693 O O . PHE A 1 86 ? -2.452 16.430 1.252 1.00 7.89 112 PHE A O 1
ATOM 701 N N . LEU A 1 87 ? -2.680 18.501 2.102 1.00 9.02 113 LEU A N 1
ATOM 702 C CA . LEU A 1 87 ? -1.298 18.596 2.565 1.00 8.89 113 LEU A CA 1
ATOM 703 C C . LEU A 1 87 ? -1.372 18.826 4.069 1.00 8.69 113 LEU A C 1
ATOM 704 O O . LEU A 1 87 ? -1.852 19.868 4.516 1.00 9.97 113 LEU A O 1
ATOM 709 N N . ASP A 1 88 ? -0.906 17.848 4.843 1.00 7.42 114 ASP A N 1
ATOM 710 C CA . ASP A 1 88 ? -0.957 17.922 6.303 1.00 9.54 114 ASP A CA 1
ATOM 711 C C . ASP A 1 88 ? 0.085 18.859 6.911 1.00 8.26 114 ASP A C 1
ATOM 712 O O . ASP A 1 88 ? 0.912 19.431 6.206 1.00 8.40 114 ASP A O 1
ATOM 717 N N . ALA A 1 89 ? 0.039 19.002 8.232 1.00 8.03 115 ALA A N 1
ATOM 718 C CA . ALA A 1 89 ? 0.958 19.882 8.951 1.00 7.60 115 ALA A CA 1
ATOM 719 C C . ALA A 1 89 ? 2.425 19.602 8.647 1.00 6.75 115 ALA A C 1
ATOM 720 O O . ALA A 1 89 ? 2.861 18.449 8.641 1.00 7.19 115 ALA A O 1
ATOM 722 N N . GLY A 1 90 ? 3.174 20.674 8.398 1.00 6.28 116 GLY A N 1
ATOM 723 C CA . GLY A 1 90 ? 4.596 20.567 8.112 1.00 5.95 116 GLY A CA 1
ATOM 724 C C . GLY A 1 90 ? 4.948 20.019 6.746 1.00 6.80 116 GLY A C 1
ATOM 725 O O . GLY A 1 90 ? 6.124 19.965 6.378 1.00 7.59 116 GLY A O 1
ATOM 726 N N . ALA A 1 91 ? 3.937 19.629 5.977 1.00 5.77 117 ALA A N 1
ATOM 727 C CA . ALA A 1 91 ? 4.169 19.055 4.657 1.00 7.18 117 ALA A CA 1
ATOM 728 C C . ALA A 1 91 ? 4.951 19.932 3.684 1.00 7.87 117 ALA A C 1
ATOM 729 O O . ALA A 1 91 ? 4.837 21.159 3.682 1.00 7.09 117 ALA A O 1
ATOM 731 N N . ASN A 1 92 ? 5.741 19.267 2.849 1.00 7.92 118 ASN A N 1
ATOM 732 C CA . ASN A 1 92 ? 6.549 19.914 1.826 1.00 8.57 118 ASN A CA 1
ATOM 733 C C . ASN A 1 92 ? 6.325 19.182 0.510 1.00 9.10 118 ASN A C 1
ATOM 734 O O . ASN A 1 92 ? 6.502 17.964 0.435 1.00 9.22 118 ASN A O 1
ATOM 739 N N . VAL A 1 93 ? 5.925 19.922 -0.518 1.00 9.04 119 VAL A N 1
ATOM 740 C CA . VAL A 1 93 ? 5.716 19.345 -1.842 1.00 8.72 119 VAL A CA 1
ATOM 741 C C . VAL A 1 93 ? 6.684 20.079 -2.764 1.00 7.70 119 VAL A C 1
ATOM 742 O O . VAL A 1 93 ? 6.472 21.242 -3.110 1.00 5.69 119 VAL A O 1
ATOM 746 N N . ALA A 1 94 ? 7.758 19.390 -3.143 1.00 7.44 120 ALA A N 1
ATOM 747 C CA . ALA A 1 94 ? 8.809 19.963 -3.982 1.00 7.13 120 ALA A CA 1
ATOM 748 C C . ALA A 1 94 ? 8.437 20.228 -5.436 1.00 7.63 120 ALA A C 1
ATOM 749 O O . ALA A 1 94 ? 9.045 21.079 -6.088 1.00 5.66 120 ALA A O 1
ATOM 751 N N . ASN A 1 95 ? 7.458 19.491 -5.947 1.00 7.30 121 ASN A N 1
ATOM 752 C CA . ASN A 1 95 ? 7.023 19.656 -7.330 1.00 9.08 121 ASN A CA 1
ATOM 753 C C . ASN A 1 95 ? 5.507 19.530 -7.382 1.00 9.37 121 ASN A C 1
ATOM 754 O O . ASN A 1 95 ? 4.967 18.424 -7.420 1.00 9.86 121 ASN A O 1
ATOM 759 N N . LEU A 1 96 ? 4.825 20.669 -7.376 1.00 9.00 122 LEU A N 1
ATOM 760 C CA . LEU A 1 96 ? 3.371 20.681 -7.409 1.00 7.60 122 LEU A CA 1
ATOM 761 C C . LEU A 1 96 ? 2.892 20.600 -8.851 1.00 8.81 122 LEU A C 1
ATOM 762 O O . LEU A 1 96 ? 2.818 21.612 -9.548 1.00 9.00 122 LEU A O 1
ATOM 767 N N . SER A 1 97 ? 2.574 19.389 -9.291 1.00 8.51 123 SER A N 1
ATOM 768 C CA . SER A 1 97 ? 2.109 19.164 -10.653 1.00 9.79 123 SER A CA 1
ATOM 769 C C . SER A 1 97 ? 1.273 17.893 -10.707 1.00 8.86 123 SER A C 1
ATOM 770 O O . SER A 1 97 ? 1.316 17.069 -9.792 1.00 7.05 123 SER A O 1
ATOM 773 N N . LYS A 1 98 ? 0.517 17.732 -11.784 1.00 10.22 124 LYS A N 1
ATOM 774 C CA . LYS A 1 98 ? -0.318 16.553 -11.937 1.00 11.38 124 LYS A CA 1
ATOM 775 C C . LYS A 1 98 ? 0.545 15.296 -12.014 1.00 12.66 124 LYS A C 1
ATOM 776 O O . LYS A 1 98 ? 0.199 14.264 -11.437 1.00 11.04 124 LYS A O 1
ATOM 782 N N . GLU A 1 99 ? 1.674 15.389 -12.711 1.00 13.57 125 GLU A N 1
ATOM 783 C CA . GLU A 1 99 ? 2.569 14.243 -12.861 1.00 15.43 125 GLU A CA 1
ATOM 784 C C . GLU A 1 99 ? 3.056 13.718 -11.520 1.00 15.43 125 GLU A C 1
ATOM 785 O O . GLU A 1 99 ? 3.349 12.531 -11.380 1.00 14.84 125 GLU A O 1
ATOM 791 N N . MET A 1 100 ? 3.138 14.604 -10.534 1.00 13.24 126 MET A N 1
ATOM 792 C CA . MET A 1 100 ? 3.603 14.215 -9.212 1.00 13.80 126 MET A CA 1
ATOM 793 C C . MET A 1 100 ? 2.468 13.861 -8.258 1.00 11.76 126 MET A C 1
ATOM 794 O O . MET A 1 100 ? 2.690 13.674 -7.065 1.00 11.46 126 MET A O 1
ATOM 799 N N . GLY A 1 101 ? 1.250 13.774 -8.786 1.00 10.85 127 GLY A N 1
ATOM 800 C CA . GLY A 1 101 ? 0.114 13.410 -7.958 1.00 11.27 127 GLY A CA 1
ATOM 801 C C . GLY A 1 101 ? -0.781 14.540 -7.487 1.00 10.54 127 GLY A C 1
ATOM 802 O O . GLY A 1 101 ? -1.700 14.312 -6.704 1.00 11.18 127 GLY A O 1
ATOM 803 N N . PHE A 1 102 ? -0.525 15.757 -7.953 1.00 9.81 128 PHE A N 1
ATOM 804 C CA . PHE A 1 102 ? -1.344 16.893 -7.553 1.00 7.99 128 PHE A CA 1
ATOM 805 C C . PHE A 1 102 ? -2.069 17.480 -8.762 1.00 7.09 128 PHE A C 1
ATOM 806 O O . PHE A 1 102 ? -2.681 16.743 -9.537 1.00 7.89 128 PHE A O 1
ATOM 814 N N . PHE A 1 103 ? -2.012 18.797 -8.922 1.00 5.62 129 PHE A N 1
ATOM 815 C CA . PHE A 1 103 ? -2.666 19.446 -10.052 1.00 5.33 129 PHE A CA 1
ATOM 816 C C . PHE A 1 103 ? -1.655 20.340 -10.746 1.00 5.91 129 PHE A C 1
ATOM 817 O O . PHE A 1 103 ? -0.714 20.822 -10.116 1.00 6.12 129 PHE A O 1
ATOM 825 N N . ASP A 1 104 ? -1.845 20.556 -12.042 1.00 6.08 130 ASP A N 1
ATOM 826 C CA . ASP A 1 104 ? -0.944 21.419 -12.795 1.00 5.60 130 ASP A CA 1
ATOM 827 C C . ASP A 1 104 ? -1.221 22.873 -12.440 1.00 6.96 130 ASP A C 1
ATOM 828 O O . ASP A 1 104 ? -0.314 23.714 -12.449 1.00 6.05 130 ASP A O 1
ATOM 833 N N . ASN A 1 105 ? -2.481 23.162 -12.125 1.00 5.39 131 ASN A N 1
ATOM 834 C CA . ASN A 1 105 ? -2.887 24.512 -11.749 1.00 6.17 131 ASN A CA 1
ATOM 835 C C . ASN A 1 105 ? -4.095 24.501 -10.811 1.00 6.13 131 ASN A C 1
ATOM 836 O O . ASN A 1 105 ? -5.232 24.634 -11.263 1.00 5.46 131 ASN A O 1
ATOM 841 N N . PHE A 1 106 ? -3.864 24.329 -9.508 1.00 6.18 132 PHE A N 1
ATOM 842 C CA . PHE A 1 106 ? -4.985 24.335 -8.567 1.00 5.87 132 PHE A CA 1
ATOM 843 C C . PHE A 1 106 ? -5.573 25.745 -8.614 1.00 6.50 132 PHE A C 1
ATOM 844 O O . PHE A 1 106 ? -4.843 26.711 -8.833 1.00 7.49 132 PHE A O 1
ATOM 852 N N . ARG A 1 107 ? -6.886 25.873 -8.431 1.00 5.57 133 ARG A N 1
ATOM 853 C CA . ARG A 1 107 ? -7.512 27.187 -8.542 1.00 6.16 133 ARG A CA 1
ATOM 854 C C . ARG A 1 107 ? -8.257 27.761 -7.339 1.00 7.25 133 ARG A C 1
ATOM 855 O O . ARG A 1 107 ? -8.833 28.847 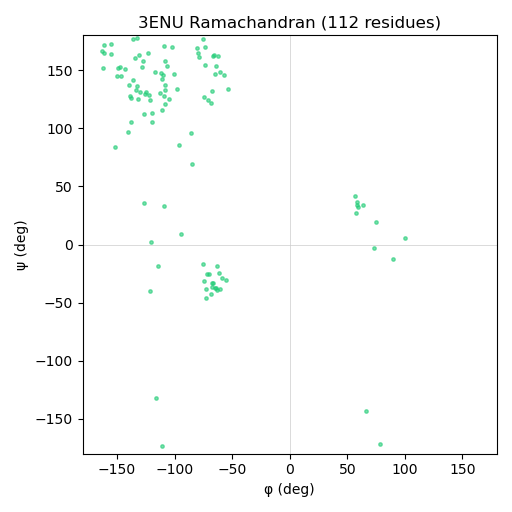-7.428 1.00 6.87 133 ARG A O 1
ATOM 863 N N . SER A 1 108 ? -8.262 27.041 -6.223 1.00 5.03 134 SER A N 1
ATOM 864 C CA . SER A 1 108 ? -8.903 27.532 -5.007 1.00 5.22 134 SER A CA 1
ATOM 865 C C . SER A 1 108 ? -8.336 26.735 -3.845 1.00 6.16 134 SER A C 1
ATOM 866 O O . SER A 1 108 ? -7.717 25.690 -4.052 1.00 6.43 134 SER A O 1
ATOM 869 N N . MET A 1 109 ? -8.537 27.212 -2.623 1.00 5.14 135 MET A N 1
ATOM 870 C CA . MET A 1 109 ? -7.971 26.503 -1.485 1.00 5.43 135 MET A CA 1
ATOM 871 C C . MET A 1 109 ? -8.582 26.890 -0.153 1.00 4.97 135 MET A C 1
ATOM 872 O O . MET A 1 109 ? -9.290 27.890 -0.038 1.00 6.63 135 MET A O 1
ATOM 877 N N . VAL A 1 110 ? -8.291 26.079 0.856 1.00 6.05 136 VAL A N 1
ATOM 878 C CA . VAL A 1 110 ? -8.738 26.356 2.206 1.00 6.26 136 VAL A CA 1
ATOM 879 C C . VAL A 1 110 ? -7.578 26.021 3.135 1.00 7.17 136 VAL A C 1
ATOM 880 O O . VAL A 1 110 ? -6.988 24.938 3.060 1.00 6.93 136 VAL A O 1
ATOM 884 N N . LEU A 1 111 ? -7.229 26.977 3.986 1.00 5.79 137 LEU A N 1
ATOM 885 C CA . LEU A 1 111 ? -6.143 26.811 4.938 1.00 5.94 137 LEU A CA 1
ATOM 886 C C . LEU A 1 111 ? -6.733 26.755 6.338 1.00 6.90 137 LEU A C 1
ATOM 887 O O . LEU A 1 111 ? -7.326 27.727 6.805 1.00 6.56 137 LEU A O 1
ATOM 892 N N . ASN A 1 112 ? -6.581 25.612 6.997 1.00 6.57 138 ASN A N 1
ATOM 893 C CA . ASN A 1 112 ? -7.099 25.437 8.348 1.00 8.95 138 ASN A CA 1
ATOM 894 C C . ASN A 1 112 ? -5.966 25.396 9.361 1.00 9.93 138 ASN A C 1
ATOM 895 O O . ASN A 1 112 ? -4.819 25.109 9.010 1.00 9.84 138 ASN A O 1
ATOM 900 N N . CYS A 1 113 ? -6.290 25.700 10.613 1.00 9.44 139 CYS A N 1
ATOM 901 C CA . CYS A 1 113 ? -5.304 25.661 11.688 1.00 10.54 139 CYS A CA 1
ATOM 902 C C . CYS A 1 113 ? -5.694 24.472 12.556 1.00 11.17 139 CYS A C 1
ATOM 903 O O . CYS A 1 113 ? -6.882 24.173 12.704 1.00 10.56 139 CYS A O 1
ATOM 906 N N . ILE A 1 114 ? -4.704 23.791 13.124 1.00 10.16 140 ILE A N 1
ATOM 907 C CA . ILE A 1 114 ? -4.981 22.626 13.955 1.00 11.56 140 ILE A CA 1
ATOM 908 C C . ILE A 1 114 ? -4.572 22.805 15.409 1.00 12.80 140 ILE A C 1
ATOM 909 O O . ILE A 1 114 ? -4.125 23.913 15.772 1.00 12.98 140 ILE A O 1
#

Nearest PDB structures (foldseek):
  3enu-assembly1_A-2  TM=1.009E+00  e=3.443E-24  Nitrosospira multiformis ATCC 25196
  1hdf-assembly1_A  TM=8.174E-01  e=7.341E-07  Physarum polycephalum
  1nps-assembly1_A  TM=8.051E-01  e=7.688E-05  Myxococcus xanthus
  3hzb-assembly2_D  TM=7.942E-01  e=4.130E-04  Flavobacterium johnsoniae UW101
  1ag4-assembly1_A  TM=7.274E-01  e=1.273E-04  Physarum polycephalum

Foldseek 3Di:
DEEADADDDDDPVVLVVLLVVFQKKWFAQAFPNDHDIDIDHDQYWWQFQAHPPTRHCWQGGFKMFHTQFKKKKFAQHGRNDDDIDIADHGGIGRGADVVVPHHSTTTIMGMGGD

B-factor: mean 11.5, std 7.44, range [3.0, 44.65]

Solvent-accessible surface area: 6774 Å² total; per-residue (Å²): 176,66,135,88,50,125,81,82,214,65,82,109,129,65,32,58,96,59,69,105,159,0,14,20,0,39,5,21,51,112,102,88,53,104,48,108,55,39,56,17,38,23,66,1,22,13,36,98,2,90,18,83,215,75,80,93,13,34,105,107,13,64,0,0,58,5,0,74,112,0,22,0,22,0,31,53,24,28,65,83,121,107,112,77,61,114,5,77,38,38,29,80,16,40,35,2,16,131,162,114,41,43,9,81,37,6,63,0,0,30,0,62,54,129

Radius of gyration: 13.04 Å; Cα contacts (8 Å, |Δi|>4): 276; chains: 1; bounding box: 28×32×28 Å

CATH classification: 2.60.20.10

Organism: Nitrosospira multiformis (strain ATCC 25196 / NCIMB 11849 / C 71) (NCBI:txid323848)

Secondary structure (DSSP, 8-state):
-----------HHHHHHHHHH--EEEEESSGGG-S-EEEEESSEEESSSEETTTEE-TTT--EEEE-TTEEEEEESSSTT-S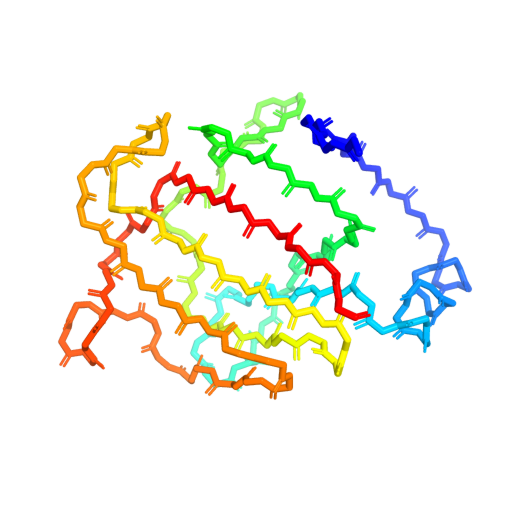-EEEE-TT-EES--SGGGTS-SS--EEEEEE-

InterPro domains:
  IPR011024 Gamma-crystallin-like [SSF49695] (82-167)
  IPR015059 Calcium-dependent cell adhesion molecule, N-terminal [PF08964] (80-167)